Protein AF-A0A397VAH0-F1 (afdb_monomer)

Sequence (73 aa):
MNDHIENNDGVISNVIPTQSFMNLENENKQLIEKILEQNQRISKILKVKELFEIAIQKYEEAVNSLGYRIEVW

Solvent-accessible surface area (backbone atoms only — not comparable to full-atom values): 4574 Å² total; per-residue (Å²): 141,77,93,78,81,80,76,82,76,83,74,84,69,85,72,73,53,70,66,58,55,54,50,50,52,52,51,51,50,54,50,50,53,51,51,52,52,50,51,54,53,51,53,53,51,52,55,51,50,54,54,50,53,54,51,50,51,55,48,52,53,54,42,44,75,72,75,45,80,92,80,87,132

pLDDT: mean 83.22, std 19.45, range [38.88, 98.06]

Mean predicted aligned error: 12.44 Å

Organism: NCBI:txid44941

Foldseek 3Di:
DDDDPPPPPDPPPPCPDPVNVVVVVVVVVVVVVVVVVVVVVVVVVVVVVVVVVVVVVVVQVVCVVVVDHDDDD

Radius of gyration: 32.18 Å; Cα contacts (8 Å, |Δi|>4): 8; chains: 1; bounding box: 67×32×85 Å

Secondary structure (DSSP, 8-state):
-----------------HHHHHHHHHHHHHHHHHHHHHHHHHHHHHHHHHHHHHHHHHHHHHHHHTT------

Structure (mmCIF, N/CA/C/O backbone):
data_AF-A0A397VAH0-F1
#
_entry.id   AF-A0A397VAH0-F1
#
loop_
_atom_site.group_PDB
_atom_site.id
_atom_site.type_symbol
_atom_site.label_atom_id
_atom_site.label_alt_id
_atom_site.label_comp_id
_atom_site.label_asym_id
_atom_site.label_entity_id
_atom_site.label_seq_id
_atom_site.pdbx_PDB_ins_code
_atom_site.Cartn_x
_atom_site.Cartn_y
_atom_site.Cartn_z
_atom_site.occupancy
_atom_site.B_iso_or_equiv
_atom_site.auth_seq_id
_atom_site.auth_comp_id
_atom_site.auth_asym_id
_atom_site.auth_atom_id
_atom_site.pdbx_PDB_model_num
ATOM 1 N N . MET A 1 1 ? 50.632 -28.245 -53.130 1.00 40.47 1 MET A N 1
ATOM 2 C CA . MET A 1 1 ? 51.519 -27.092 -52.856 1.00 40.47 1 MET A CA 1
ATOM 3 C C . MET A 1 1 ? 50.916 -25.909 -53.596 1.00 40.47 1 MET A C 1
ATOM 5 O O . MET A 1 1 ? 50.924 -25.940 -54.812 1.00 40.47 1 MET A O 1
ATOM 9 N N . ASN A 1 2 ? 50.280 -24.920 -52.984 1.00 38.88 2 ASN A N 1
ATOM 10 C CA . ASN A 1 2 ? 50.285 -24.490 -51.593 1.00 38.88 2 ASN A CA 1
ATOM 11 C C . ASN A 1 2 ? 48.873 -24.011 -51.245 1.00 38.88 2 ASN A C 1
ATOM 13 O O . ASN A 1 2 ? 48.290 -23.222 -51.986 1.00 38.88 2 ASN A O 1
ATOM 17 N N . ASP A 1 3 ? 48.358 -24.508 -50.130 1.00 49.28 3 ASP A N 1
ATOM 18 C CA . ASP A 1 3 ? 47.134 -24.046 -49.498 1.00 49.28 3 ASP A CA 1
ATOM 19 C C . ASP A 1 3 ? 47.340 -22.622 -48.988 1.00 49.28 3 ASP A C 1
ATOM 21 O O . ASP A 1 3 ? 48.289 -22.385 -48.245 1.00 49.28 3 ASP A O 1
ATOM 25 N N . HIS A 1 4 ? 46.455 -21.696 -49.350 1.00 44.38 4 HIS A N 1
ATOM 26 C CA . HIS A 1 4 ? 46.145 -20.505 -48.552 1.00 44.38 4 HIS A CA 1
ATOM 27 C C . HIS A 1 4 ? 44.660 -20.184 -48.752 1.00 44.3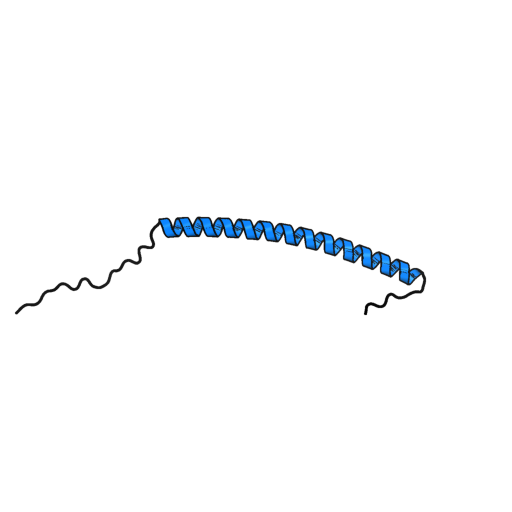8 4 HIS A C 1
ATOM 29 O O . HIS A 1 4 ? 44.266 -19.238 -49.427 1.00 44.38 4 HIS A O 1
ATOM 35 N N . ILE A 1 5 ? 43.819 -21.053 -48.187 1.00 49.47 5 ILE A N 1
ATOM 36 C CA . ILE A 1 5 ? 42.489 -20.649 -47.739 1.00 49.47 5 ILE A CA 1
ATOM 37 C C . ILE A 1 5 ? 42.762 -19.808 -46.494 1.00 49.47 5 ILE A C 1
ATOM 39 O O . ILE A 1 5 ? 43.077 -20.349 -45.434 1.00 49.47 5 ILE A O 1
ATOM 43 N N . GLU A 1 6 ? 42.741 -18.484 -46.643 1.00 42.47 6 GLU A N 1
ATOM 44 C CA . GLU A 1 6 ? 42.718 -17.578 -45.499 1.00 42.47 6 GLU A CA 1
ATOM 45 C C . GLU A 1 6 ? 41.396 -17.799 -44.759 1.00 42.47 6 GLU A C 1
ATOM 47 O O . GLU A 1 6 ? 40.359 -17.214 -45.070 1.00 42.47 6 GLU A O 1
ATOM 52 N N . ASN A 1 7 ? 41.445 -18.704 -43.782 1.00 47.19 7 ASN A N 1
ATOM 53 C CA . ASN A 1 7 ? 40.484 -18.791 -42.698 1.00 47.19 7 ASN A CA 1
ATOM 54 C C . ASN A 1 7 ? 40.520 -17.466 -41.925 1.00 47.19 7 ASN A C 1
ATOM 56 O O . ASN A 1 7 ? 41.209 -17.351 -40.915 1.00 47.19 7 ASN A O 1
ATOM 60 N N . ASN A 1 8 ? 39.756 -16.471 -42.373 1.00 47.84 8 ASN A N 1
ATOM 61 C CA . ASN A 1 8 ? 39.287 -15.394 -41.502 1.00 47.84 8 ASN A CA 1
ATOM 62 C C . ASN A 1 8 ? 38.042 -15.877 -40.747 1.00 47.84 8 ASN A C 1
ATOM 64 O O . ASN A 1 8 ? 36.954 -15.311 -40.835 1.00 47.84 8 ASN A O 1
ATOM 68 N N . ASP A 1 9 ? 38.229 -16.970 -40.011 1.00 50.53 9 ASP A N 1
ATOM 69 C CA . ASP A 1 9 ? 37.384 -17.319 -38.884 1.00 50.53 9 ASP A CA 1
ATOM 70 C C . ASP A 1 9 ? 37.782 -16.392 -37.732 1.00 50.53 9 ASP A C 1
ATOM 72 O O . ASP A 1 9 ? 38.950 -16.341 -37.344 1.00 50.53 9 ASP A O 1
ATOM 76 N N . GLY A 1 10 ? 36.815 -15.677 -37.155 1.00 46.50 10 GLY A N 1
ATOM 77 C CA . GLY A 1 10 ? 36.984 -15.214 -35.776 1.00 46.50 10 GLY A CA 1
ATOM 78 C C . GLY A 1 10 ? 36.829 -13.731 -35.485 1.00 46.50 10 GLY A C 1
ATOM 79 O O . GLY A 1 10 ? 37.308 -13.290 -34.447 1.00 46.50 10 GLY A O 1
ATOM 80 N N . VAL A 1 11 ? 36.097 -12.964 -36.293 1.00 50.38 11 VAL A N 1
ATOM 81 C CA . VAL A 1 11 ? 35.385 -11.809 -35.727 1.00 50.38 11 VAL A CA 1
ATOM 82 C C . VAL A 1 11 ? 33.946 -11.827 -36.224 1.00 50.38 11 VAL A C 1
ATOM 84 O O . VAL A 1 11 ? 33.523 -10.988 -37.016 1.00 50.38 11 VAL A O 1
ATOM 87 N N . ILE A 1 12 ? 33.152 -12.769 -35.701 1.00 51.28 12 ILE A N 1
ATOM 88 C CA . ILE A 1 12 ? 31.739 -12.463 -35.461 1.00 51.28 12 ILE A CA 1
ATOM 89 C C . ILE A 1 12 ? 31.780 -11.343 -34.425 1.00 51.28 12 ILE A C 1
ATOM 91 O O . ILE A 1 12 ? 31.797 -11.576 -33.218 1.00 51.28 12 ILE A O 1
ATOM 95 N N . SER A 1 13 ? 31.929 -10.110 -34.901 1.00 52.84 13 SER A N 1
ATOM 96 C CA . SER A 1 13 ? 31.692 -8.948 -34.076 1.00 52.84 13 SER A CA 1
ATOM 97 C C . SER A 1 13 ? 30.246 -9.108 -33.639 1.00 52.84 13 SER A C 1
ATOM 99 O O . SER A 1 13 ?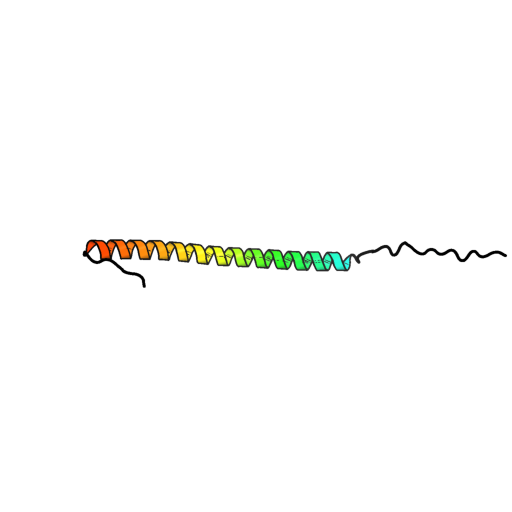 29.344 -9.052 -34.478 1.00 52.84 13 SER A O 1
ATOM 101 N N . ASN A 1 14 ? 30.024 -9.407 -32.358 1.00 56.59 14 ASN A N 1
ATOM 102 C CA . ASN A 1 14 ? 28.709 -9.355 -31.728 1.00 56.59 14 ASN A CA 1
ATOM 103 C C . ASN A 1 14 ? 28.259 -7.883 -31.723 1.00 56.59 14 ASN A C 1
ATOM 105 O O . ASN A 1 14 ? 28.153 -7.248 -30.675 1.00 56.59 14 ASN A O 1
ATOM 109 N N . VAL A 1 15 ? 28.048 -7.306 -32.910 1.00 58.94 15 VAL A N 1
ATOM 110 C CA . VAL A 1 15 ? 27.453 -5.991 -33.090 1.00 58.94 15 VAL A CA 1
ATOM 111 C C . VAL A 1 15 ? 25.998 -6.172 -32.720 1.00 58.94 15 VAL A C 1
ATOM 113 O O . VAL A 1 15 ? 25.165 -6.552 -33.540 1.00 58.94 15 VAL A O 1
ATOM 116 N N . ILE A 1 16 ? 25.705 -5.953 -31.444 1.00 64.06 16 ILE A N 1
ATOM 117 C CA . ILE A 1 16 ? 24.334 -5.830 -30.978 1.00 64.06 16 ILE A CA 1
ATOM 118 C C . ILE A 1 16 ? 23.739 -4.647 -31.752 1.00 64.06 16 ILE A C 1
ATOM 120 O O . ILE A 1 16 ? 24.277 -3.537 -31.655 1.00 64.06 16 ILE A O 1
ATOM 124 N N . PRO A 1 17 ? 22.678 -4.851 -32.553 1.00 74.62 17 PRO A N 1
ATOM 125 C CA . PRO A 1 17 ? 22.111 -3.778 -33.350 1.00 74.62 17 PRO A CA 1
ATOM 126 C C . PRO A 1 17 ? 21.705 -2.616 -32.448 1.00 74.62 17 PRO A C 1
ATOM 128 O O . PRO A 1 17 ? 21.091 -2.831 -31.403 1.00 74.62 17 PRO A O 1
ATOM 131 N N . THR A 1 18 ? 21.979 -1.380 -32.860 1.00 73.31 18 THR A N 1
ATOM 132 C CA . THR A 1 18 ? 21.581 -0.171 -32.118 1.00 73.31 18 THR A CA 1
ATOM 133 C C . THR A 1 18 ? 20.085 -0.173 -31.776 1.00 73.31 18 THR A C 1
ATOM 135 O O . THR A 1 18 ? 19.693 0.254 -30.693 1.00 73.31 18 THR A O 1
ATOM 138 N N . GLN A 1 19 ? 19.256 -0.762 -32.645 1.00 74.88 19 GLN A N 1
ATOM 139 C CA . GLN A 1 19 ? 17.827 -0.970 -32.409 1.00 74.88 19 GLN A CA 1
ATOM 140 C C . GLN A 1 19 ? 17.532 -1.813 -31.156 1.00 74.88 19 GLN A C 1
ATOM 142 O O . GLN A 1 19 ? 16.572 -1.538 -30.445 1.00 74.88 19 GLN A O 1
ATOM 147 N N . SER A 1 20 ? 18.360 -2.817 -30.850 1.00 76.56 20 SER A N 1
ATOM 148 C CA . SER A 1 20 ? 18.215 -3.637 -29.643 1.00 76.56 20 SER A CA 1
ATOM 149 C C . SER A 1 20 ? 18.452 -2.816 -28.377 1.00 76.56 20 SER A C 1
ATOM 151 O O . SER A 1 20 ? 17.741 -3.005 -27.396 1.00 76.56 20 SER A O 1
ATOM 153 N N . PHE A 1 21 ? 19.409 -1.884 -28.393 1.00 82.62 21 PHE A N 1
ATOM 154 C CA . PHE A 1 21 ? 19.637 -0.981 -27.263 1.00 82.62 21 PHE A CA 1
ATOM 155 C C . PHE A 1 21 ? 18.483 0.004 -27.079 1.00 82.62 21 PHE A C 1
ATOM 157 O O . PHE A 1 21 ? 18.038 0.193 -25.954 1.00 82.62 21 PHE A O 1
ATOM 164 N N . MET A 1 22 ? 17.952 0.567 -28.168 1.00 82.25 22 MET A N 1
ATOM 165 C CA . MET A 1 22 ? 16.783 1.457 -28.113 1.00 82.25 22 MET A CA 1
ATOM 166 C C . MET A 1 22 ? 15.537 0.739 -27.577 1.00 82.25 22 MET A C 1
ATOM 168 O O . MET A 1 22 ? 14.785 1.300 -26.782 1.00 82.25 22 MET A O 1
ATOM 172 N N . ASN A 1 23 ? 15.330 -0.520 -27.976 1.00 88.62 23 ASN A N 1
ATOM 173 C CA . ASN A 1 23 ? 14.227 -1.334 -27.470 1.00 88.62 23 ASN A CA 1
ATOM 174 C C . ASN A 1 23 ? 14.381 -1.591 -25.962 1.00 88.62 23 ASN A C 1
ATOM 176 O O . ASN A 1 23 ? 13.443 -1.345 -25.208 1.00 88.62 23 ASN A O 1
ATOM 180 N N . LEU A 1 24 ? 15.578 -1.995 -25.516 1.00 90.00 24 LEU A N 1
ATOM 181 C CA . LEU A 1 24 ? 15.876 -2.215 -24.097 1.00 90.00 24 LEU A CA 1
ATOM 182 C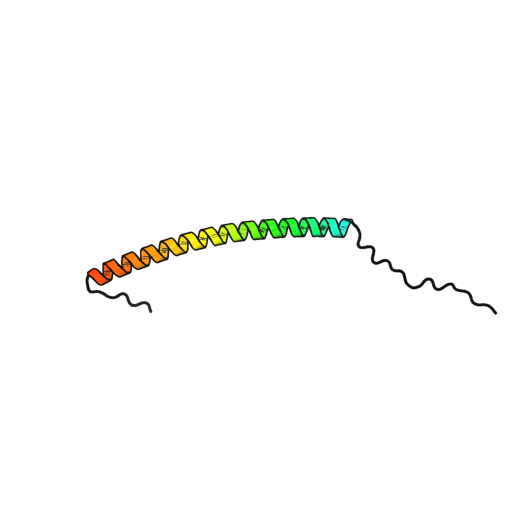 C . LEU A 1 24 ? 15.758 -0.930 -23.267 1.00 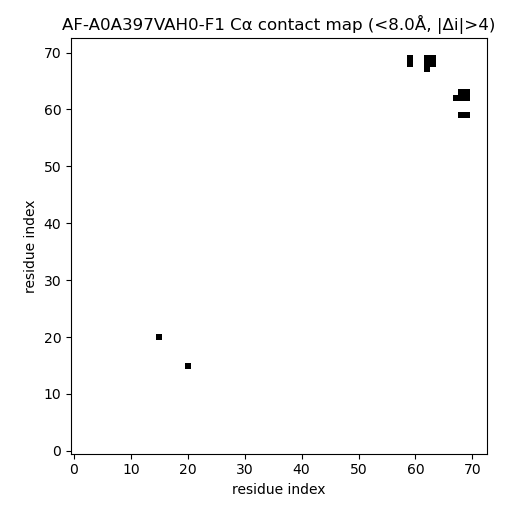90.00 24 LEU A C 1
ATOM 184 O O . LEU A 1 24 ? 15.255 -0.963 -22.149 1.00 90.00 24 LEU A O 1
ATOM 188 N N . GLU A 1 25 ? 16.193 0.213 -23.797 1.00 91.75 25 GLU A N 1
ATOM 189 C CA . GLU A 1 25 ? 16.045 1.514 -23.140 1.00 91.75 25 GLU A CA 1
ATOM 190 C C . GLU A 1 25 ?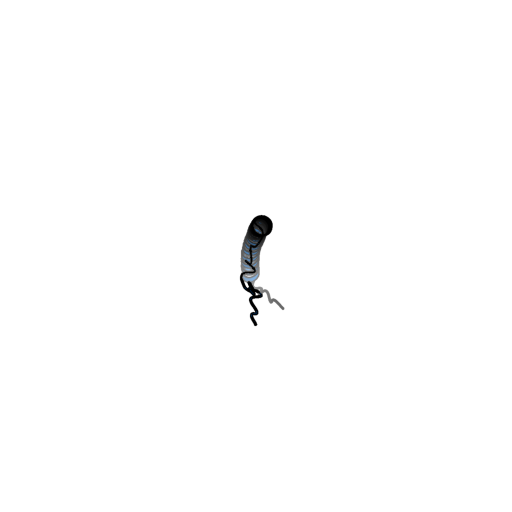 14.567 1.864 -22.927 1.00 91.75 25 GLU A C 1
ATOM 192 O O . GLU A 1 25 ? 14.167 2.259 -21.828 1.00 91.75 25 GLU A O 1
ATOM 197 N N . ASN A 1 26 ? 13.734 1.659 -23.949 1.00 93.88 26 ASN A N 1
ATOM 198 C CA . ASN A 1 26 ? 12.299 1.892 -23.855 1.00 93.88 26 ASN A CA 1
ATOM 199 C C . ASN A 1 26 ? 11.615 0.921 -22.875 1.00 93.88 26 ASN A C 1
ATOM 201 O O . ASN A 1 26 ? 10.800 1.348 -22.057 1.00 93.88 26 ASN A O 1
ATOM 205 N N . GLU A 1 27 ? 11.969 -0.366 -22.905 1.00 94.69 27 GLU A N 1
ATOM 206 C CA . GLU A 1 27 ? 11.472 -1.360 -21.944 1.00 94.69 27 GLU A CA 1
ATOM 207 C C . GLU A 1 27 ? 11.859 -0.996 -20.505 1.00 94.69 27 GLU A C 1
ATOM 209 O O . GLU A 1 27 ? 11.005 -0.992 -19.614 1.00 94.69 27 GLU A O 1
ATOM 214 N N . ASN A 1 28 ? 13.113 -0.598 -20.279 1.00 96.06 28 ASN A N 1
ATOM 215 C CA . ASN A 1 28 ? 13.589 -0.148 -18.973 1.00 96.06 28 ASN A CA 1
ATOM 216 C C . ASN A 1 28 ? 12.825 1.084 -18.487 1.00 96.06 28 ASN A C 1
ATOM 218 O O . ASN A 1 28 ? 12.423 1.138 -17.325 1.00 96.06 28 ASN A O 1
ATOM 222 N N . LYS A 1 29 ? 12.569 2.056 -19.369 1.00 97.19 29 LYS A N 1
ATOM 223 C CA . LYS A 1 29 ? 11.778 3.240 -19.024 1.00 97.19 29 LYS A CA 1
ATOM 224 C C . LYS A 1 29 ? 10.362 2.861 -18.582 1.00 97.19 29 LYS A C 1
ATOM 226 O O . LYS A 1 29 ? 9.910 3.315 -17.532 1.00 97.19 29 LYS A O 1
ATOM 231 N N . GLN A 1 30 ? 9.695 1.978 -19.325 1.00 97.25 30 GLN A N 1
ATOM 232 C CA . GLN A 1 30 ? 8.359 1.491 -18.966 1.00 97.25 30 GLN A CA 1
ATOM 233 C C . GLN A 1 30 ? 8.357 0.719 -17.639 1.00 97.25 30 GLN A C 1
ATOM 235 O O . GLN A 1 30 ? 7.414 0.834 -16.854 1.00 97.25 30 GLN A O 1
ATOM 240 N N . LEU A 1 31 ? 9.399 -0.071 -17.368 1.00 98.00 31 LEU A N 1
ATOM 241 C CA . LEU A 1 31 ? 9.546 -0.780 -16.096 1.00 98.00 31 LEU A CA 1
ATOM 242 C C . LEU A 1 31 ? 9.724 0.192 -14.926 1.00 98.00 31 LEU A C 1
ATOM 244 O O . LEU A 1 31 ? 9.063 0.028 -13.901 1.00 98.00 31 LEU A O 1
ATOM 248 N N . ILE A 1 32 ? 10.552 1.227 -15.085 1.00 98.00 32 ILE A N 1
ATOM 249 C CA . ILE A 1 32 ? 10.752 2.263 -14.063 1.00 98.00 32 ILE A CA 1
ATOM 250 C C . ILE A 1 32 ? 9.433 2.984 -13.760 1.00 98.00 32 ILE A C 1
ATOM 252 O O . ILE A 1 32 ? 9.084 3.151 -12.591 1.00 98.00 32 ILE A O 1
ATOM 256 N N . GLU A 1 33 ? 8.664 3.358 -14.785 1.00 97.81 33 GLU A N 1
ATOM 257 C CA . GLU A 1 33 ? 7.353 3.996 -14.609 1.00 97.81 33 GLU A CA 1
ATOM 258 C C . GLU A 1 33 ? 6.376 3.097 -13.832 1.00 97.81 33 GLU A C 1
ATOM 260 O O . GLU A 1 33 ? 5.738 3.553 -12.879 1.00 97.81 33 GLU A O 1
ATOM 265 N N . LYS A 1 34 ? 6.323 1.798 -14.156 1.00 98.06 34 LYS A N 1
ATOM 266 C CA . LYS A 1 34 ? 5.500 0.821 -13.421 1.00 98.06 34 LYS A CA 1
ATOM 267 C C . LYS A 1 34 ? 5.931 0.675 -11.961 1.00 98.06 34 LYS A C 1
ATOM 269 O O . LYS A 1 34 ? 5.075 0.615 -11.080 1.00 98.06 34 LYS A O 1
ATOM 274 N N . ILE A 1 35 ? 7.237 0.635 -11.688 1.00 98.06 35 ILE A N 1
ATOM 275 C CA . ILE A 1 35 ? 7.771 0.559 -10.319 1.00 98.06 35 ILE A CA 1
ATOM 276 C C . ILE A 1 35 ? 7.380 1.811 -9.525 1.00 98.06 35 ILE A C 1
ATOM 278 O O . ILE A 1 35 ? 6.941 1.705 -8.379 1.00 98.06 35 ILE A O 1
ATOM 282 N N . LEU A 1 36 ? 7.484 2.998 -10.128 1.00 97.88 36 LEU A N 1
ATOM 283 C CA . LEU A 1 36 ? 7.075 4.251 -9.490 1.00 97.88 36 LEU A CA 1
ATOM 284 C C . LEU A 1 36 ? 5.578 4.256 -9.160 1.00 97.88 36 LEU A C 1
ATOM 286 O O . LEU A 1 36 ? 5.199 4.625 -8.046 1.00 97.88 36 LEU A O 1
ATOM 290 N N . GLU A 1 37 ? 4.730 3.800 -10.081 1.00 97.94 37 GLU A N 1
ATOM 291 C CA . GLU A 1 37 ? 3.291 3.689 -9.840 1.00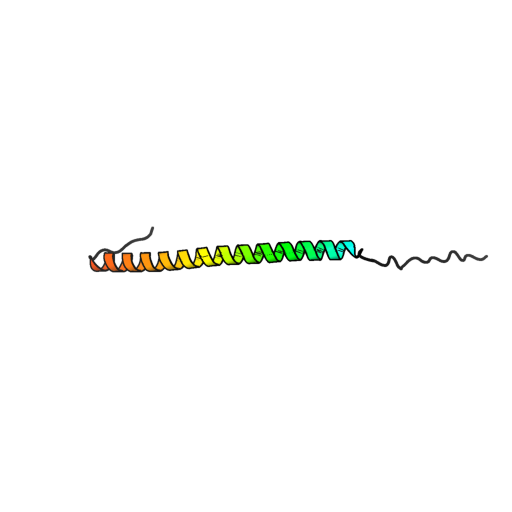 97.94 37 GLU A CA 1
ATOM 292 C C . GLU A 1 37 ? 2.977 2.705 -8.700 1.00 97.94 37 GLU A C 1
ATOM 294 O O . GLU A 1 37 ? 2.184 3.008 -7.802 1.00 97.94 37 GLU A O 1
ATOM 299 N N . GLN A 1 38 ? 3.624 1.537 -8.691 1.00 97.94 38 GLN A N 1
ATOM 300 C CA . GLN A 1 38 ? 3.466 0.552 -7.621 1.00 97.94 38 GLN A CA 1
ATOM 301 C C . GLN A 1 38 ? 3.898 1.117 -6.264 1.00 97.94 38 GLN A C 1
ATOM 303 O O . GLN A 1 38 ? 3.160 0.977 -5.287 1.00 97.94 38 GLN A O 1
ATOM 308 N N . ASN A 1 39 ? 5.019 1.836 -6.203 1.00 97.88 39 ASN A N 1
ATOM 309 C CA . ASN A 1 39 ? 5.486 2.487 -4.979 1.00 97.88 39 ASN A CA 1
ATOM 310 C C . ASN A 1 39 ? 4.479 3.517 -4.449 1.00 97.88 39 ASN A C 1
ATOM 312 O O . ASN A 1 39 ? 4.209 3.568 -3.246 1.00 97.88 39 ASN A O 1
ATOM 316 N N . GLN A 1 40 ? 3.856 4.302 -5.333 1.00 97.75 40 GLN A N 1
ATOM 317 C CA . GLN A 1 40 ? 2.798 5.237 -4.938 1.00 97.75 40 GLN A CA 1
ATOM 318 C C . GLN A 1 40 ? 1.567 4.512 -4.381 1.00 97.75 40 GLN A C 1
ATOM 320 O O . GLN A 1 40 ? 0.978 4.961 -3.394 1.00 97.75 40 GLN A O 1
ATOM 325 N N . ARG A 1 41 ? 1.169 3.387 -4.988 1.00 97.69 41 ARG A N 1
ATOM 326 C CA . ARG A 1 41 ? 0.051 2.562 -4.501 1.00 97.69 41 ARG A CA 1
ATOM 327 C C . ARG A 1 41 ? 0.356 1.962 -3.127 1.00 97.69 41 ARG A C 1
ATOM 329 O O . ARG A 1 41 ? -0.474 2.081 -2.228 1.00 97.69 41 ARG A O 1
ATOM 336 N N . ILE A 1 42 ? 1.552 1.402 -2.936 1.00 97.88 42 ILE A N 1
ATOM 337 C CA . ILE A 1 42 ? 2.005 0.854 -1.646 1.00 97.88 42 ILE A CA 1
ATOM 338 C C . ILE A 1 42 ? 2.002 1.944 -0.570 1.00 97.88 42 ILE A C 1
ATOM 340 O O . ILE A 1 42 ? 1.457 1.733 0.510 1.00 97.88 42 ILE A O 1
ATOM 344 N N . SER A 1 43 ? 2.518 3.138 -0.875 1.00 98.00 43 SER A N 1
ATOM 345 C CA . SER A 1 43 ? 2.519 4.261 0.070 1.00 98.00 43 SER A CA 1
ATOM 346 C C . SER A 1 43 ? 1.107 4.639 0.536 1.00 98.00 43 SER A C 1
ATOM 348 O O . SER A 1 43 ? 0.895 4.892 1.721 1.00 98.00 43 SER A O 1
ATOM 350 N N . LYS A 1 44 ? 0.113 4.629 -0.364 1.00 97.44 44 LYS A N 1
ATOM 351 C CA . LYS A 1 44 ? -1.291 4.879 0.005 1.00 97.44 44 LYS A CA 1
ATOM 352 C C . LYS A 1 44 ? -1.840 3.796 0.936 1.00 97.44 44 LYS A C 1
ATOM 354 O O . LYS A 1 44 ? -2.499 4.131 1.914 1.00 97.44 44 LYS A O 1
ATOM 359 N N . ILE A 1 45 ? -1.551 2.525 0.655 1.00 97.62 45 ILE A N 1
ATOM 360 C CA . ILE A 1 45 ? -1.986 1.396 1.492 1.00 97.62 45 ILE A CA 1
ATOM 361 C C . ILE A 1 45 ? -1.375 1.493 2.893 1.00 97.62 45 ILE A C 1
ATOM 363 O O . ILE A 1 45 ? -2.091 1.317 3.874 1.00 97.62 45 ILE A O 1
ATOM 367 N N . LEU A 1 46 ? -0.086 1.829 2.998 1.00 97.56 46 LEU A N 1
ATOM 368 C CA . LEU A 1 46 ? 0.591 1.989 4.288 1.00 97.56 46 LEU A CA 1
ATOM 369 C C . LEU A 1 46 ? -0.037 3.102 5.133 1.00 97.56 46 LEU A C 1
ATOM 371 O O . LEU A 1 46 ? -0.324 2.879 6.302 1.00 97.56 46 LEU A O 1
ATOM 375 N N . LYS A 1 47 ? -0.359 4.253 4.531 1.00 97.06 47 LYS A N 1
ATOM 376 C CA . LYS A 1 47 ? -1.065 5.335 5.239 1.00 97.06 47 LYS A CA 1
ATOM 377 C C . LYS A 1 47 ? -2.434 4.901 5.756 1.00 97.06 47 LYS A C 1
ATOM 379 O O . LYS A 1 47 ? -2.824 5.254 6.862 1.00 97.06 47 LYS A O 1
ATOM 384 N N . VAL A 1 48 ? -3.183 4.144 4.953 1.00 97.25 48 VAL A N 1
ATOM 385 C CA . VAL A 1 48 ? -4.485 3.611 5.378 1.00 97.25 48 VAL A CA 1
ATOM 386 C C . VAL A 1 48 ? -4.305 2.623 6.530 1.00 97.25 48 VAL A C 1
ATOM 388 O O . VAL A 1 48 ? -5.043 2.700 7.507 1.00 97.25 48 VAL A O 1
ATOM 391 N N . LYS A 1 49 ? -3.300 1.744 6.454 1.00 97.94 49 LYS A N 1
ATOM 392 C CA . LYS A 1 49 ? -2.960 0.805 7.528 1.00 97.94 49 LYS A CA 1
ATOM 393 C C . LYS A 1 49 ? -2.668 1.534 8.846 1.00 97.94 49 LYS A C 1
ATOM 395 O O . LYS A 1 49 ? -3.263 1.176 9.854 1.00 97.94 49 LYS A O 1
ATOM 400 N N . GLU A 1 50 ? -1.843 2.581 8.827 1.00 97.62 50 GLU A N 1
ATOM 401 C CA . GLU A 1 50 ? -1.537 3.392 10.019 1.00 97.62 50 GLU A CA 1
ATOM 402 C C . GLU A 1 50 ? -2.801 4.007 10.644 1.00 97.62 50 GLU A C 1
ATOM 404 O O . GLU A 1 50 ? -2.981 3.981 11.860 1.00 97.62 50 GLU A O 1
ATOM 409 N N . LEU A 1 51 ? -3.724 4.522 9.820 1.00 97.69 51 LEU A N 1
ATOM 410 C CA . LEU A 1 51 ? -4.999 5.059 10.308 1.00 97.69 51 LEU A CA 1
ATOM 411 C C . LEU A 1 51 ? -5.856 3.987 10.995 1.00 97.69 51 LEU A C 1
ATOM 413 O O . LEU A 1 51 ? -6.478 4.270 12.021 1.00 97.69 51 LEU A O 1
ATOM 417 N N . PHE A 1 52 ? -5.887 2.769 10.448 1.00 97.19 52 PHE A N 1
ATOM 418 C CA . PHE A 1 52 ? -6.598 1.650 11.063 1.00 97.19 52 PHE A CA 1
ATOM 419 C C . PHE A 1 52 ? -5.948 1.205 12.372 1.00 97.19 52 PHE A C 1
ATOM 421 O O . PHE A 1 52 ? -6.670 0.981 13.337 1.00 97.19 52 PHE A O 1
ATOM 428 N N . GLU A 1 53 ? -4.619 1.130 12.441 1.00 97.00 53 GLU A N 1
ATOM 429 C CA . GLU A 1 53 ? -3.901 0.787 13.676 1.00 97.00 53 GLU A CA 1
ATOM 430 C C . GLU A 1 53 ? -4.219 1.785 14.799 1.00 97.00 53 GLU A C 1
ATOM 432 O O . GLU A 1 53 ? -4.582 1.378 15.902 1.00 97.00 53 GLU A O 1
ATOM 437 N N . ILE A 1 54 ? -4.209 3.090 14.501 1.00 97.25 54 ILE A N 1
ATOM 438 C CA . ILE A 1 54 ? -4.597 4.132 15.466 1.00 97.25 54 ILE A CA 1
ATOM 439 C C . ILE A 1 54 ? -6.061 3.973 15.900 1.00 97.25 54 ILE A C 1
ATOM 441 O O . ILE A 1 54 ? -6.391 4.161 17.073 1.00 97.25 54 ILE A O 1
ATOM 445 N N . ALA A 1 55 ? -6.963 3.664 14.966 1.00 96.56 55 ALA A N 1
ATOM 446 C CA . ALA A 1 55 ? -8.377 3.479 15.279 1.00 96.56 55 ALA A CA 1
ATOM 447 C C . ALA A 1 55 ? -8.614 2.252 16.173 1.00 96.56 55 ALA A C 1
ATOM 449 O O . ALA A 1 55 ? -9.386 2.344 17.127 1.00 96.56 55 ALA A O 1
ATOM 450 N N . ILE A 1 56 ? -7.927 1.140 15.895 1.00 95.56 56 ILE A N 1
ATOM 451 C CA . ILE A 1 56 ? -7.969 -0.078 16.711 1.00 95.56 56 ILE A CA 1
ATOM 452 C C . ILE A 1 56 ? -7.462 0.224 18.118 1.00 95.56 56 ILE A C 1
ATOM 454 O O . ILE A 1 56 ? -8.158 -0.084 19.078 1.00 95.56 56 ILE A O 1
ATOM 458 N N . GLN A 1 57 ? -6.325 0.911 18.249 1.00 95.19 57 GLN A N 1
ATOM 459 C CA . GLN A 1 57 ? -5.780 1.266 19.557 1.00 95.19 57 GLN A CA 1
ATOM 460 C C . GLN A 1 57 ? -6.766 2.112 20.380 1.00 95.19 57 GLN A C 1
ATOM 462 O O . GLN A 1 57 ? -7.027 1.813 21.543 1.00 95.19 57 GLN A O 1
ATOM 467 N N . LYS A 1 58 ? -7.385 3.133 19.773 1.00 96.31 58 LYS A N 1
ATOM 468 C CA . LYS A 1 58 ? -8.407 3.949 20.455 1.00 96.31 58 LYS A CA 1
ATOM 469 C C . LYS A 1 58 ? -9.624 3.129 20.876 1.00 96.31 58 LYS A C 1
ATOM 471 O O . LYS A 1 58 ? -10.216 3.391 21.922 1.00 96.31 58 LYS A O 1
ATOM 476 N N . TYR A 1 59 ? -10.024 2.168 20.049 1.00 95.19 59 TYR A N 1
ATOM 477 C CA . TYR A 1 59 ? -11.123 1.267 20.363 1.00 95.19 59 TYR A CA 1
ATOM 478 C C . TYR A 1 59 ? -10.769 0.333 21.529 1.00 95.19 59 TYR A C 1
ATOM 480 O O . TYR A 1 59 ? -11.553 0.220 22.469 1.00 95.19 59 TYR A O 1
ATOM 488 N N . GLU A 1 60 ? -9.579 -0.268 21.518 1.00 94.00 60 GLU A N 1
ATOM 489 C CA . GLU A 1 60 ? -9.061 -1.090 22.616 1.00 94.00 60 GLU A CA 1
ATOM 490 C C . GLU A 1 60 ? -9.003 -0.306 23.930 1.00 94.00 60 GLU A C 1
ATOM 492 O O . GLU A 1 60 ? -9.486 -0.786 24.953 1.00 94.00 60 GLU A O 1
ATOM 497 N N . GLU A 1 61 ? -8.484 0.924 23.910 1.00 94.50 61 GLU A N 1
ATOM 498 C CA . GLU A 1 61 ? -8.445 1.812 25.078 1.00 94.50 61 GLU A CA 1
ATOM 499 C C . GLU A 1 61 ? -9.851 2.096 25.630 1.00 94.50 61 GLU A C 1
ATOM 501 O O . GLU A 1 61 ? -10.077 2.000 26.840 1.00 94.50 61 GLU A O 1
ATOM 506 N N . ALA A 1 62 ? -10.817 2.387 24.754 1.00 95.12 62 ALA A N 1
ATOM 507 C CA . ALA A 1 62 ? -12.202 2.618 25.150 1.00 95.12 62 ALA A CA 1
ATOM 508 C C . ALA A 1 62 ? -12.836 1.370 25.786 1.00 95.12 62 ALA A C 1
ATOM 510 O O . ALA A 1 62 ? -13.459 1.471 26.842 1.00 95.12 62 ALA A O 1
ATOM 511 N N . VAL A 1 63 ? -12.651 0.189 25.190 1.00 94.62 63 VAL A N 1
ATOM 512 C CA . VAL A 1 63 ? -13.188 -1.075 25.719 1.00 94.62 63 VAL A CA 1
ATOM 513 C C . VAL A 1 63 ? -12.540 -1.436 27.059 1.00 94.62 63 VAL A C 1
ATOM 515 O O . VAL A 1 63 ? -13.250 -1.771 28.011 1.00 94.62 63 VAL A O 1
ATOM 518 N N . ASN A 1 64 ? -11.222 -1.262 27.176 1.00 93.62 64 ASN A N 1
ATOM 519 C CA . ASN A 1 64 ? -10.487 -1.465 28.424 1.00 93.62 64 ASN A CA 1
ATOM 520 C C . ASN A 1 64 ? -10.977 -0.525 29.536 1.00 93.62 64 ASN A C 1
ATOM 522 O O . ASN A 1 64 ? -11.116 -0.953 30.681 1.00 93.62 64 ASN A O 1
ATOM 526 N N . SER A 1 65 ? -11.311 0.732 29.213 1.00 95.31 65 SER A N 1
ATOM 527 C CA . SER A 1 65 ? -11.875 1.682 30.187 1.00 95.31 65 SER A CA 1
ATOM 528 C C . SER A 1 65 ? -13.232 1.247 30.757 1.00 95.31 65 SER A C 1
ATOM 530 O O . SER A 1 65 ? -13.584 1.624 31.873 1.00 95.31 65 SER A O 1
ATOM 532 N N . LEU A 1 66 ? -13.971 0.410 30.022 1.00 95.25 66 LEU A N 1
ATOM 533 C CA . LEU A 1 66 ? -15.241 -0.177 30.453 1.00 95.25 66 LEU A CA 1
ATOM 534 C C . LEU A 1 66 ? -15.052 -1.472 31.265 1.00 95.25 66 LEU A C 1
ATOM 536 O O . LEU A 1 66 ? 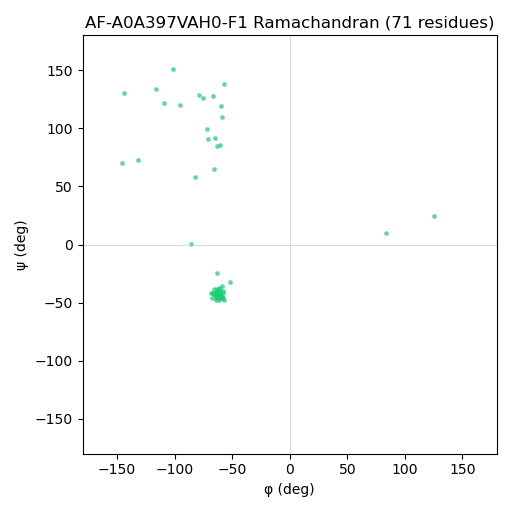-16.038 -2.076 31.685 1.00 95.25 66 LEU A O 1
ATOM 540 N N . GLY A 1 67 ? -13.806 -1.899 31.494 1.00 94.06 67 GLY A N 1
ATOM 541 C CA . GLY A 1 67 ? -13.462 -3.109 32.245 1.00 94.06 67 GLY A CA 1
ATOM 542 C C . GLY A 1 67 ? -13.500 -4.400 31.424 1.00 94.06 67 GLY A C 1
ATOM 543 O O . GLY A 1 67 ? -13.393 -5.483 31.997 1.00 94.06 67 GLY A O 1
ATOM 544 N N . TYR A 1 68 ? -13.637 -4.307 30.100 1.00 92.12 68 TYR A N 1
ATOM 545 C CA . TYR A 1 68 ? -13.604 -5.455 29.192 1.00 92.12 68 TYR A CA 1
ATOM 546 C C . TYR A 1 68 ? -12.239 -5.561 28.510 1.00 92.12 68 TYR A C 1
ATOM 548 O O . TYR 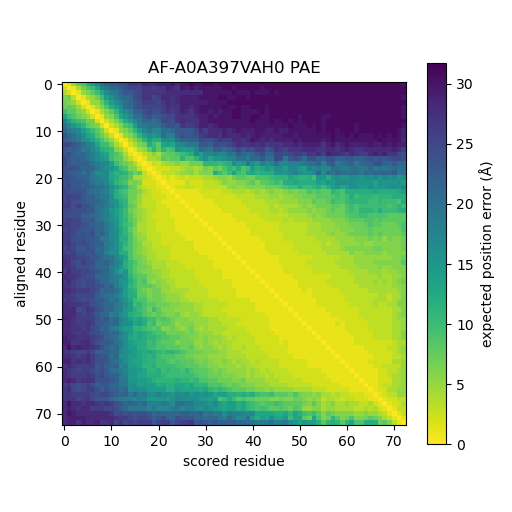A 1 68 ? -11.593 -4.550 28.270 1.00 92.12 68 TYR A O 1
ATOM 556 N N . ARG A 1 69 ? -11.815 -6.777 28.148 1.00 87.75 69 ARG A N 1
ATOM 557 C CA . ARG A 1 69 ? -10.614 -7.016 27.335 1.00 87.75 69 ARG A CA 1
ATOM 558 C C . ARG A 1 69 ? -11.016 -7.651 26.010 1.00 87.75 69 ARG A C 1
ATOM 560 O O . ARG A 1 69 ? -11.795 -8.601 26.004 1.00 87.75 69 ARG A O 1
ATOM 567 N N . ILE A 1 70 ? -10.475 -7.143 24.907 1.00 85.19 70 ILE A N 1
ATOM 568 C CA . ILE A 1 70 ? -10.664 -7.743 23.583 1.00 85.19 70 ILE A CA 1
ATOM 569 C C . ILE A 1 70 ? -9.728 -8.948 23.462 1.00 85.19 70 ILE A C 1
ATOM 571 O O . ILE A 1 70 ? -8.530 -8.835 23.717 1.00 85.19 70 ILE A O 1
ATOM 575 N N . GLU A 1 71 ? -10.273 -10.101 23.080 1.00 84.75 71 GLU A N 1
ATOM 576 C CA . GLU A 1 71 ? -9.498 -11.298 22.749 1.00 84.75 71 GLU A CA 1
ATOM 577 C C . GLU A 1 71 ? -9.577 -11.540 21.244 1.00 84.75 71 GLU A C 1
ATOM 579 O O . GLU A 1 71 ? -10.666 -11.667 20.682 1.00 84.75 71 GLU A O 1
ATOM 584 N N . VAL A 1 72 ? -8.417 -11.574 20.590 1.00 80.19 72 VAL A N 1
ATOM 585 C CA . VAL A 1 72 ? -8.304 -11.877 19.161 1.00 80.19 72 VAL A CA 1
ATOM 586 C C . VAL A 1 72 ? -8.002 -13.369 19.032 1.00 80.19 72 VAL A C 1
ATOM 588 O O . VAL A 1 72 ? -7.015 -13.837 19.599 1.00 80.19 72 VAL A O 1
ATOM 591 N N . TRP A 1 73 ? -8.884 -14.097 18.345 1.00 60.72 73 TRP A N 1
ATOM 592 C CA . TRP A 1 73 ? -8.760 -15.531 18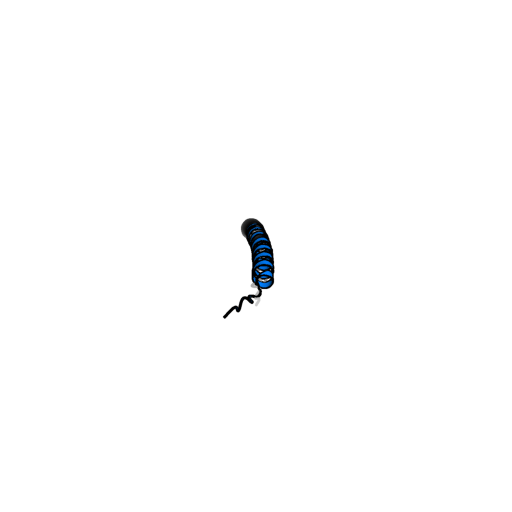.055 1.00 60.72 73 TRP A CA 1
ATOM 593 C C . TRP A 1 73 ? -8.029 -15.775 16.736 1.00 60.72 73 TRP A C 1
ATOM 595 O O . TRP A 1 73 ? -8.254 -14.984 15.790 1.00 60.72 73 TRP A O 1
#